Protein AF-A0A7V9DB53-F1 (afdb_monomer_lite)

Radius of gyration: 17.11 Å; chains: 1; bounding box: 38×28×54 Å

pLDDT: mean 91.0, std 11.84, range [35.06, 98.56]

Structure (mmCIF, N/CA/C/O backbone):
data_AF-A0A7V9DB53-F1
#
_entry.id   AF-A0A7V9DB53-F1
#
loop_
_atom_site.group_PDB
_atom_site.id
_atom_site.type_symbol
_atom_site.label_atom_id
_atom_site.label_alt_id
_atom_site.label_comp_id
_atom_site.label_asym_id
_atom_site.label_entity_id
_atom_site.label_seq_id
_atom_site.pdbx_PDB_ins_code
_atom_site.Cartn_x
_atom_site.Cartn_y
_atom_site.Cartn_z
_atom_site.occupancy
_atom_site.B_iso_or_equiv
_atom_site.auth_seq_id
_atom_site.auth_comp_id
_atom_site.auth_asym_id
_atom_site.auth_atom_id
_atom_site.pdbx_PDB_model_num
ATOM 1 N N . SER A 1 1 ? -9.908 -13.098 21.788 1.00 58.91 1 SER A N 1
ATOM 2 C CA . SER A 1 1 ? -8.720 -12.232 21.893 1.00 58.91 1 SER A CA 1
ATOM 3 C C . SER A 1 1 ? -8.889 -11.314 23.094 1.00 58.91 1 SER A C 1
ATOM 5 O O . SER A 1 1 ? -10.013 -10.866 23.308 1.00 58.91 1 SER A O 1
ATOM 7 N N . ARG A 1 2 ? -7.867 -11.112 23.941 1.00 70.62 2 ARG A N 1
ATOM 8 C CA . ARG A 1 2 ? -8.002 -10.236 25.121 1.00 70.62 2 ARG A CA 1
ATOM 9 C C . ARG A 1 2 ? -7.919 -8.771 24.656 1.00 70.62 2 ARG A C 1
ATOM 11 O O . ARG A 1 2 ? -7.109 -8.491 23.778 1.00 70.62 2 ARG A O 1
ATOM 18 N N . PRO A 1 3 ? -8.677 -7.822 25.237 1.00 65.69 3 PRO A N 1
ATOM 19 C CA . PRO A 1 3 ? -8.666 -6.415 24.805 1.00 65.69 3 PRO A CA 1
ATOM 20 C C . PRO A 1 3 ? -7.267 -5.774 24.751 1.00 65.69 3 PRO A C 1
ATOM 22 O O . PRO A 1 3 ? -6.993 -4.940 23.892 1.00 65.69 3 PRO A O 1
ATOM 25 N N . ASN A 1 4 ? -6.351 -6.207 25.624 1.00 85.00 4 ASN A N 1
ATOM 26 C CA . ASN A 1 4 ? -4.973 -5.710 25.648 1.00 85.00 4 ASN A CA 1
ATOM 27 C C . ASN A 1 4 ? -4.121 -6.202 24.471 1.00 85.00 4 ASN A C 1
ATOM 29 O O . ASN A 1 4 ? -3.137 -5.548 24.134 1.00 85.00 4 ASN A O 1
ATOM 33 N N . ASP A 1 5 ? -4.463 -7.333 23.855 1.00 89.62 5 ASP A N 1
ATOM 34 C CA . ASP A 1 5 ? -3.674 -7.899 22.758 1.00 89.62 5 ASP A CA 1
ATOM 35 C C . ASP A 1 5 ? -3.877 -7.084 21.473 1.00 89.62 5 ASP A C 1
ATOM 37 O O . ASP A 1 5 ? -2.919 -6.824 20.751 1.00 89.62 5 ASP A O 1
ATOM 41 N N . GLU A 1 6 ? -5.101 -6.592 21.249 1.00 94.50 6 GLU A N 1
ATOM 42 C CA . GLU A 1 6 ? -5.434 -5.688 20.142 1.00 94.50 6 GLU A CA 1
ATOM 43 C C . GLU A 1 6 ? -4.622 -4.392 20.224 1.00 94.50 6 GLU A C 1
ATOM 45 O O . GLU A 1 6 ? -3.926 -4.024 19.281 1.00 94.50 6 GLU A O 1
ATOM 50 N N . GLN A 1 7 ? -4.664 -3.714 21.375 1.00 95.62 7 GLN A N 1
ATOM 51 C CA . GLN A 1 7 ? -3.943 -2.456 21.557 1.00 95.62 7 GLN A CA 1
ATOM 52 C C . GLN A 1 7 ? -2.426 -2.651 21.443 1.00 95.62 7 GLN A C 1
ATOM 54 O O . GLN A 1 7 ? -1.759 -1.844 20.802 1.00 95.62 7 GLN A O 1
ATOM 59 N N . ARG A 1 8 ? -1.879 -3.731 22.018 1.00 95.25 8 ARG A N 1
ATOM 60 C CA . ARG A 1 8 ? -0.445 -4.044 21.915 1.00 95.25 8 ARG A CA 1
ATOM 61 C C . ARG A 1 8 ? -0.013 -4.275 20.474 1.00 95.25 8 ARG A C 1
ATOM 63 O O . ARG A 1 8 ? 1.005 -3.723 20.070 1.00 95.25 8 ARG A O 1
ATOM 70 N N . LEU A 1 9 ? -0.775 -5.052 19.701 1.00 96.69 9 LEU A N 1
ATOM 71 C CA . LEU A 1 9 ? -0.435 -5.292 18.302 1.00 96.69 9 LEU A CA 1
ATOM 72 C C . LEU A 1 9 ? -0.571 -4.013 17.470 1.00 96.69 9 LEU A C 1
ATOM 74 O O . LEU A 1 9 ? 0.302 -3.736 16.656 1.00 96.69 9 LEU A O 1
ATOM 78 N N . ALA A 1 10 ? -1.594 -3.189 17.716 1.00 97.38 10 ALA A N 1
ATOM 79 C CA . ALA A 1 10 ? -1.719 -1.887 17.062 1.00 97.38 10 ALA A CA 1
ATOM 80 C C . ALA A 1 10 ? -0.509 -0.980 17.350 1.00 97.38 10 ALA A C 1
ATOM 82 O O . ALA A 1 10 ? 0.043 -0.377 16.430 1.00 97.38 10 ALA A O 1
ATOM 83 N N . SER A 1 11 ? -0.052 -0.919 18.605 1.00 96.94 11 SER A N 1
ATOM 84 C CA . SER A 1 11 ? 1.160 -0.178 18.974 1.00 96.94 11 SER A CA 1
ATOM 85 C C . SER A 1 11 ? 2.417 -0.756 18.323 1.00 96.94 11 SER A C 1
ATOM 87 O O . SER A 1 11 ? 3.280 0.005 17.894 1.00 96.94 11 SER A O 1
ATOM 89 N N . LEU A 1 12 ? 2.513 -2.082 18.199 1.00 97.69 12 LEU A N 1
ATOM 90 C CA . LEU A 1 12 ? 3.639 -2.730 17.530 1.00 97.69 12 LEU A CA 1
ATOM 91 C C . LEU A 1 12 ? 3.678 -2.390 16.035 1.00 97.69 12 LEU A C 1
ATOM 93 O O . LEU A 1 12 ? 4.739 -2.051 15.524 1.00 97.69 12 LEU A O 1
ATOM 97 N N . VAL A 1 13 ? 2.527 -2.390 15.352 1.00 98.06 13 VAL A N 1
ATOM 98 C CA . VAL A 1 13 ? 2.427 -1.930 13.957 1.00 98.06 13 VAL A CA 1
ATOM 99 C C . VAL A 1 13 ? 2.903 -0.481 13.831 1.00 98.06 13 VAL A C 1
ATOM 101 O O . VAL A 1 13 ? 3.627 -0.148 12.902 1.00 98.06 13 VAL A O 1
ATOM 104 N N . GLN A 1 14 ? 2.538 0.400 14.760 1.00 96.56 14 GLN A N 1
ATOM 105 C CA . GLN A 1 14 ? 2.961 1.804 14.700 1.00 96.56 14 GLN A CA 1
ATOM 106 C C . GLN A 1 14 ? 4.464 1.994 14.954 1.00 96.56 14 GLN A C 1
ATOM 108 O O . GLN A 1 14 ? 5.060 2.900 14.376 1.00 96.56 14 GLN A O 1
ATOM 113 N N . ALA A 1 15 ? 5.073 1.154 15.794 1.00 97.31 15 ALA A N 1
ATOM 114 C CA . ALA A 1 15 ? 6.494 1.230 16.134 1.00 97.31 15 ALA A CA 1
ATOM 115 C C . ALA A 1 15 ? 7.413 0.523 15.121 1.00 97.31 15 ALA A C 1
ATOM 117 O O . ALA A 1 15 ? 8.583 0.883 14.993 1.00 97.31 15 ALA A O 1
ATOM 118 N N . ALA A 1 16 ? 6.904 -0.492 14.420 1.00 97.81 16 ALA A N 1
ATOM 119 C CA . ALA A 1 16 ? 7.653 -1.230 13.412 1.00 97.81 16 ALA A CA 1
ATOM 120 C C . ALA A 1 16 ? 7.947 -0.367 12.175 1.00 97.81 16 ALA A C 1
ATOM 122 O O . ALA A 1 16 ? 7.307 0.652 11.930 1.00 97.81 16 ALA A O 1
ATOM 123 N N . THR A 1 17 ? 8.902 -0.802 11.352 1.00 94.69 17 THR A N 1
ATOM 124 C CA . THR A 1 17 ? 9.223 -0.133 10.082 1.00 94.69 17 THR A CA 1
ATOM 125 C C . THR A 1 17 ? 9.437 -1.141 8.956 1.00 94.69 17 THR A C 1
ATOM 127 O O . THR A 1 17 ? 9.589 -2.346 9.169 1.00 94.69 17 THR A O 1
ATOM 130 N N . GLY A 1 18 ? 9.449 -0.656 7.715 1.00 93.25 18 GLY A N 1
ATOM 131 C CA . GLY A 1 18 ? 9.795 -1.478 6.559 1.00 93.25 18 GLY A CA 1
ATOM 132 C C . GLY A 1 18 ? 8.800 -2.615 6.310 1.00 93.25 18 GLY A C 1
ATOM 133 O O . GLY A 1 18 ? 7.593 -2.405 6.300 1.00 93.25 18 GLY A O 1
ATOM 134 N N . PHE A 1 19 ? 9.311 -3.818 6.023 1.00 95.62 19 PHE A N 1
ATOM 135 C CA . PHE A 1 19 ? 8.443 -4.961 5.706 1.00 95.62 19 PHE A CA 1
ATOM 136 C C . PHE A 1 19 ? 7.670 -5.471 6.909 1.00 95.62 19 PHE A C 1
ATOM 138 O O . PHE A 1 19 ? 6.510 -5.830 6.770 1.00 95.62 19 PHE A O 1
ATOM 145 N N . GLU A 1 20 ? 8.331 -5.519 8.061 1.00 97.12 20 GLU A N 1
ATOM 146 C CA . GLU A 1 20 ? 7.755 -6.055 9.287 1.00 97.12 20 GLU A CA 1
ATOM 147 C C . GLU A 1 20 ? 6.495 -5.280 9.663 1.00 97.12 20 GLU A C 1
ATOM 149 O O . GLU A 1 20 ? 5.478 -5.875 9.989 1.00 97.12 20 GLU A O 1
ATOM 154 N N . GLN A 1 21 ? 6.514 -3.957 9.492 1.00 98.06 21 GLN A N 1
ATOM 155 C CA . GLN A 1 21 ? 5.337 -3.121 9.700 1.00 98.06 21 GLN A CA 1
ATOM 156 C C . GLN A 1 21 ? 4.141 -3.524 8.823 1.00 98.06 21 GLN A C 1
ATOM 158 O O . GLN A 1 21 ? 3.006 -3.556 9.293 1.00 98.06 21 GLN A O 1
ATOM 163 N N . ILE A 1 22 ? 4.396 -3.840 7.552 1.00 98.31 22 ILE A N 1
ATOM 164 C CA . ILE A 1 22 ? 3.373 -4.269 6.589 1.00 98.31 22 ILE A CA 1
ATOM 165 C C . ILE A 1 22 ? 2.835 -5.642 6.987 1.00 98.31 22 ILE A C 1
ATOM 167 O O . ILE A 1 22 ? 1.624 -5.838 7.021 1.00 98.31 22 ILE A O 1
ATOM 171 N N . ASP A 1 23 ? 3.729 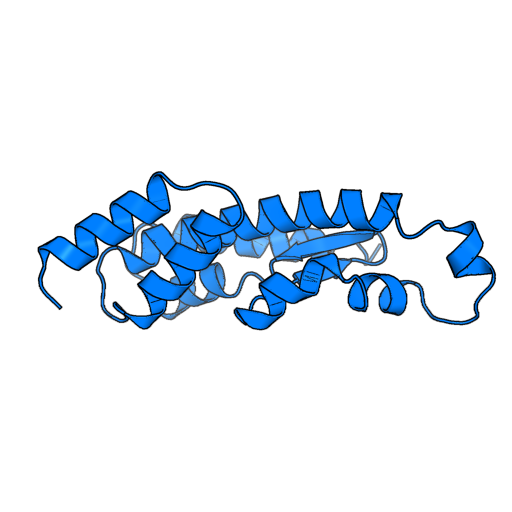-6.576 7.306 1.00 97.88 23 ASP A N 1
ATOM 172 C CA . ASP A 1 23 ? 3.364 -7.935 7.693 1.00 97.88 23 ASP A CA 1
ATOM 173 C C . ASP A 1 23 ? 2.540 -7.941 8.989 1.00 97.88 23 ASP A C 1
ATOM 175 O O . ASP A 1 23 ? 1.448 -8.508 9.034 1.00 97.88 23 ASP A O 1
ATOM 179 N N . LEU A 1 24 ? 2.979 -7.203 10.012 1.00 98.25 24 LEU A N 1
ATOM 180 C CA . LEU A 1 24 ? 2.243 -7.027 11.265 1.00 98.25 24 LEU A CA 1
ATOM 181 C C . LEU A 1 24 ? 0.869 -6.383 11.053 1.00 98.25 24 LEU A C 1
ATOM 183 O O . LEU A 1 24 ? -0.094 -6.780 11.707 1.00 98.25 24 LEU A O 1
ATOM 187 N N . ALA A 1 25 ? 0.750 -5.410 10.145 1.00 98.31 25 ALA A N 1
ATOM 188 C CA . ALA A 1 25 ? -0.536 -4.795 9.826 1.00 98.31 25 ALA A CA 1
ATOM 189 C C . ALA A 1 25 ? -1.498 -5.800 9.173 1.00 98.31 25 ALA A C 1
ATOM 191 O O . ALA A 1 25 ? -2.667 -5.856 9.549 1.00 98.31 25 ALA A O 1
ATOM 192 N N . VAL A 1 26 ? -1.011 -6.641 8.252 1.00 97.94 26 VAL A N 1
ATOM 193 C CA . VAL A 1 26 ? -1.811 -7.723 7.647 1.00 97.94 26 VAL A CA 1
ATOM 194 C C . VAL A 1 26 ? -2.304 -8.693 8.722 1.00 97.94 26 VAL A C 1
ATOM 196 O O . VAL A 1 26 ? -3.501 -8.974 8.787 1.00 97.94 26 VAL A O 1
ATOM 199 N N . HIS A 1 27 ? -1.417 -9.121 9.621 1.00 97.44 27 HIS A N 1
ATOM 200 C CA . HIS A 1 27 ? -1.773 -9.973 10.758 1.00 97.44 27 HIS A CA 1
ATOM 201 C C . HIS A 1 27 ? -2.798 -9.304 11.685 1.00 97.44 27 HIS A C 1
ATOM 203 O O . HIS A 1 27 ? -3.750 -9.947 12.130 1.00 97.44 27 HIS A O 1
ATOM 209 N N . PHE A 1 28 ? -2.651 -8.003 11.953 1.00 97.81 28 PHE A N 1
ATOM 210 C CA . PHE A 1 28 ? -3.631 -7.239 12.7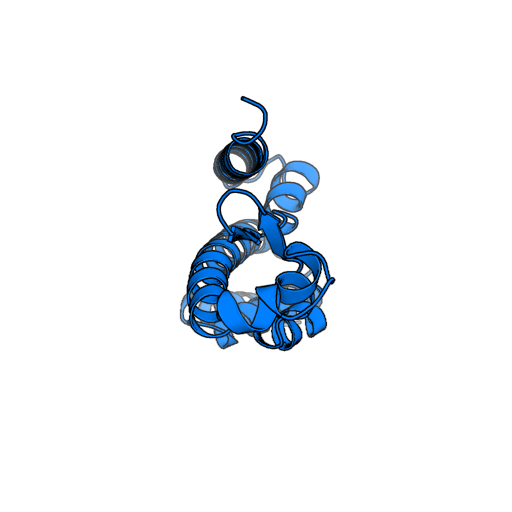23 1.00 97.81 28 PHE A CA 1
ATOM 211 C C . PHE A 1 28 ? -5.008 -7.263 12.054 1.00 97.81 28 PHE A C 1
ATOM 213 O O . PHE A 1 28 ? -6.021 -7.478 12.724 1.00 97.81 28 PHE A O 1
ATOM 220 N N . PHE A 1 29 ? -5.064 -7.055 10.737 1.00 97.06 29 PHE A N 1
ATOM 221 C CA . PHE A 1 29 ? -6.329 -7.010 10.014 1.00 97.06 29 PHE A CA 1
ATOM 222 C C . PHE A 1 29 ? -7.054 -8.353 9.971 1.00 97.06 29 PHE A C 1
ATOM 224 O O . PHE A 1 29 ? -8.288 -8.343 9.960 1.00 97.06 29 PHE A O 1
ATOM 231 N N . ASP A 1 30 ? -6.314 -9.458 9.962 1.00 96.00 30 ASP A N 1
ATOM 232 C CA . ASP A 1 30 ? -6.863 -10.811 10.028 1.00 96.00 30 ASP A CA 1
ATOM 233 C C . ASP A 1 30 ? -7.391 -11.137 11.435 1.00 96.00 30 ASP A C 1
ATOM 235 O O . ASP A 1 30 ? -8.546 -11.527 11.608 1.00 96.00 30 ASP A O 1
ATOM 239 N N . MET A 1 31 ? -6.592 -10.862 12.471 1.00 95.81 31 MET A N 1
ATOM 240 C CA . MET A 1 31 ? -6.962 -11.168 13.857 1.00 95.81 31 MET A CA 1
ATOM 241 C C . MET A 1 31 ? -8.077 -10.273 14.415 1.00 95.81 31 MET A C 1
ATOM 243 O O . MET A 1 31 ? -8.865 -10.719 15.254 1.00 95.81 31 MET A O 1
ATOM 247 N N . PHE A 1 32 ? -8.149 -9.008 13.985 1.00 95.38 32 PHE A N 1
ATOM 248 C CA . PHE A 1 32 ? -9.044 -8.004 14.566 1.00 95.38 32 PHE A CA 1
ATOM 249 C C . PHE A 1 32 ? -9.926 -7.302 13.511 1.00 95.38 32 PHE A C 1
ATOM 251 O O . PHE A 1 32 ? -9.833 -6.084 13.304 1.00 95.38 32 PHE A O 1
ATOM 258 N N . PRO A 1 33 ? -10.854 -8.031 12.858 1.00 93.06 33 PRO A N 1
ATOM 259 C CA . PRO A 1 33 ? -11.701 -7.496 11.786 1.00 93.06 33 PRO A CA 1
ATOM 260 C C . PRO A 1 33 ? -12.622 -6.350 12.222 1.00 93.06 33 PRO A C 1
ATOM 262 O O . PRO A 1 33 ? -12.976 -5.504 11.408 1.00 93.06 33 PRO A O 1
ATOM 265 N N . ARG A 1 34 ? -12.996 -6.299 13.506 1.00 92.25 34 ARG A N 1
ATOM 266 C CA . ARG A 1 34 ? -13.913 -5.295 14.080 1.00 92.25 34 ARG A CA 1
ATOM 267 C C . ARG A 1 34 ? -13.212 -4.282 14.991 1.00 92.25 34 ARG A C 1
ATOM 269 O O . ARG A 1 34 ? -13.869 -3.620 15.787 1.00 92.25 34 ARG A O 1
ATOM 276 N N . SER A 1 35 ? -11.884 -4.198 14.909 1.00 93.44 35 SER A N 1
ATOM 277 C CA . SER A 1 35 ? -11.098 -3.280 15.731 1.00 93.44 35 SER A CA 1
ATOM 278 C C . SER A 1 35 ? -11.471 -1.820 15.484 1.00 93.44 35 SER A C 1
ATOM 280 O O . SER A 1 35 ? -11.594 -1.386 14.338 1.00 93.44 35 SER A O 1
ATOM 282 N N . LYS A 1 36 ? -11.514 -1.028 16.560 1.00 93.56 36 LYS A N 1
ATOM 283 C CA . LYS A 1 36 ? -11.615 0.437 16.467 1.00 93.56 36 LYS A CA 1
ATOM 284 C C . LYS A 1 36 ? -10.356 1.098 15.891 1.00 93.56 36 LYS A C 1
ATOM 286 O O . LYS A 1 36 ? -10.436 2.212 15.394 1.00 93.56 36 LYS A O 1
ATOM 291 N N . PHE A 1 37 ? -9.202 0.430 15.954 1.00 95.75 37 PHE A N 1
ATOM 292 C CA . PHE A 1 37 ? -7.935 0.917 15.396 1.00 95.75 37 PHE A CA 1
ATOM 293 C C . PHE A 1 37 ? -7.810 0.637 13.896 1.00 95.75 37 PHE A C 1
ATOM 295 O O . PHE A 1 37 ? -6.881 1.125 13.253 1.00 95.75 37 PHE A O 1
ATOM 302 N N . ARG A 1 38 ? -8.730 -0.156 13.331 1.00 96.25 38 ARG A N 1
ATOM 303 C CA . ARG A 1 38 ? -8.666 -0.602 11.941 1.00 96.25 38 ARG A CA 1
ATOM 304 C C . ARG A 1 38 ? -8.587 0.560 10.940 1.00 96.25 38 ARG A C 1
ATOM 306 O O . ARG A 1 38 ? -7.673 0.505 10.123 1.00 96.25 38 ARG A O 1
ATOM 313 N N . PRO A 1 39 ? -9.416 1.624 11.008 1.00 97.75 39 PRO A N 1
ATOM 314 C CA . PRO A 1 39 ? -9.334 2.725 10.043 1.00 97.75 39 PRO A CA 1
ATOM 315 C C . PRO A 1 39 ? -7.970 3.428 10.060 1.00 97.75 39 PRO A C 1
ATOM 317 O O . PRO A 1 39 ? -7.341 3.587 9.015 1.00 97.75 39 PRO A O 1
ATOM 320 N N . ALA A 1 40 ? -7.464 3.752 11.255 1.00 97.94 40 ALA A N 1
ATOM 321 C CA . ALA A 1 40 ? -6.157 4.379 11.440 1.00 97.94 40 ALA A CA 1
ATOM 322 C C . ALA A 1 40 ? -5.014 3.513 10.887 1.00 97.94 40 ALA A C 1
ATOM 324 O O . ALA A 1 40 ? -4.147 4.002 10.161 1.00 97.94 40 ALA A O 1
ATOM 325 N N . LEU A 1 41 ? -5.025 2.209 11.182 1.00 98.06 41 LEU A N 1
ATOM 326 C CA . LEU A 1 41 ? -4.003 1.294 10.677 1.00 98.06 41 LEU A CA 1
ATOM 327 C C . LEU A 1 41 ? -4.132 1.041 9.172 1.00 98.06 41 LEU A C 1
ATOM 329 O O . LEU A 1 41 ? -3.113 0.872 8.514 1.00 98.06 41 LEU A O 1
ATOM 333 N N . MET A 1 42 ? -5.338 1.048 8.597 1.00 98.25 42 MET A N 1
ATOM 334 C CA . MET A 1 42 ? -5.537 0.931 7.145 1.00 98.25 42 MET A CA 1
ATOM 335 C C . MET A 1 42 ? -4.992 2.145 6.390 1.00 98.25 42 MET A C 1
ATOM 337 O O . MET A 1 42 ? -4.453 1.985 5.288 1.00 98.25 42 MET A O 1
ATOM 341 N N . LEU A 1 43 ? -5.105 3.339 6.983 1.00 98.50 43 LEU A N 1
ATOM 342 C CA . LEU A 1 43 ? -4.568 4.570 6.411 1.00 98.50 43 LEU A CA 1
ATOM 343 C C . LEU A 1 43 ? -3.039 4.518 6.422 1.00 98.50 43 LEU A C 1
ATOM 345 O O . LEU A 1 43 ? -2.415 4.660 5.371 1.00 98.50 43 LEU A O 1
ATOM 349 N N . LEU A 1 44 ? -2.459 4.207 7.587 1.00 98.31 44 LEU A N 1
ATOM 350 C CA . LEU A 1 44 ? -1.021 3.998 7.756 1.00 98.31 44 LEU A CA 1
ATOM 351 C C . LEU A 1 44 ? -0.489 2.932 6.786 1.00 98.31 44 LEU A C 1
ATOM 353 O O . LEU A 1 44 ? 0.500 3.159 6.095 1.00 98.31 44 LEU A O 1
ATOM 357 N N . PHE A 1 45 ? -1.166 1.787 6.698 1.00 98.50 45 PHE A N 1
ATOM 358 C CA . PHE A 1 45 ? -0.799 0.689 5.808 1.00 98.50 45 PHE A CA 1
ATOM 359 C C . PHE A 1 45 ? -0.754 1.130 4.344 1.00 98.50 45 PHE A C 1
ATOM 361 O O . PHE A 1 45 ? 0.241 0.885 3.667 1.00 98.50 45 PHE A O 1
ATOM 368 N N . GLY A 1 46 ? -1.788 1.828 3.866 1.00 98.31 46 GLY A N 1
ATOM 369 C CA . GLY A 1 46 ? -1.816 2.336 2.493 1.00 98.31 46 GLY A CA 1
ATOM 370 C C . GLY A 1 46 ? -0.688 3.334 2.214 1.00 98.31 46 GLY A C 1
ATOM 371 O O . GLY A 1 46 ? -0.023 3.240 1.182 1.00 98.31 46 GLY A O 1
ATOM 372 N N . ASP A 1 47 ? -0.404 4.232 3.161 1.00 98.31 47 ASP A N 1
ATOM 373 C CA . ASP A 1 47 ? 0.678 5.216 3.039 1.00 98.31 47 ASP A CA 1
ATOM 374 C C . ASP A 1 47 ? 2.062 4.542 2.983 1.00 98.31 47 ASP A C 1
ATOM 376 O O . ASP A 1 47 ? 2.894 4.884 2.137 1.00 98.31 47 ASP A O 1
ATOM 380 N N . ILE A 1 48 ? 2.298 3.523 3.815 1.00 98.19 48 ILE A N 1
ATOM 381 C CA . ILE A 1 48 ? 3.535 2.727 3.784 1.00 98.19 48 ILE A CA 1
ATOM 382 C C . ILE A 1 48 ? 3.676 1.982 2.454 1.00 98.19 48 ILE A C 1
ATOM 384 O O . ILE A 1 48 ? 4.786 1.880 1.914 1.00 98.19 48 ILE A O 1
ATOM 388 N N . LEU A 1 49 ? 2.579 1.448 1.914 1.00 98.56 49 LEU A N 1
ATOM 389 C CA . LEU A 1 49 ? 2.598 0.757 0.629 1.00 98.56 49 LEU A CA 1
ATOM 390 C C . LEU A 1 49 ? 2.909 1.707 -0.521 1.00 98.56 49 LEU A C 1
ATOM 392 O O . LEU A 1 49 ? 3.717 1.351 -1.375 1.00 98.56 49 LEU A O 1
ATOM 396 N N . GLU A 1 50 ? 2.383 2.928 -0.516 1.00 98.19 50 GLU A N 1
ATOM 397 C CA . GLU A 1 50 ? 2.732 3.917 -1.538 1.00 98.19 50 GLU A CA 1
ATOM 398 C C . GLU A 1 50 ? 4.213 4.325 -1.456 1.00 98.19 50 GLU A C 1
ATOM 400 O O . GLU A 1 50 ? 4.911 4.356 -2.472 1.00 98.19 50 GLU A O 1
ATOM 405 N N . VAL A 1 51 ? 4.755 4.541 -0.252 1.00 97.44 51 VAL A N 1
ATOM 406 C CA . VAL A 1 51 ? 6.203 4.780 -0.066 1.00 97.44 51 VAL A CA 1
ATOM 407 C C . VAL A 1 51 ? 7.027 3.584 -0.555 1.00 97.44 51 VAL A C 1
ATOM 409 O O . VAL A 1 51 ? 8.062 3.736 -1.213 1.00 97.44 51 VAL A O 1
ATOM 412 N N . THR A 1 52 ? 6.556 2.372 -0.272 1.00 98.12 52 THR A N 1
ATOM 413 C CA . THR A 1 52 ? 7.187 1.134 -0.727 1.00 98.12 52 THR A CA 1
ATOM 414 C C . THR A 1 52 ? 7.163 1.019 -2.252 1.00 98.12 52 THR A C 1
ATOM 416 O O . THR A 1 52 ? 8.168 0.610 -2.835 1.00 98.12 52 THR A O 1
ATOM 419 N N . ALA A 1 53 ? 6.074 1.430 -2.907 1.00 97.75 53 ALA A N 1
ATOM 420 C CA . ALA A 1 53 ? 5.954 1.457 -4.361 1.00 97.75 53 ALA A CA 1
ATOM 421 C C . ALA A 1 53 ? 7.029 2.360 -4.989 1.00 97.75 53 ALA A C 1
ATOM 423 O O . ALA A 1 53 ? 7.701 1.955 -5.941 1.00 97.75 53 ALA A O 1
ATOM 424 N N . VAL A 1 54 ? 7.296 3.530 -4.396 1.00 96.75 54 VAL A N 1
ATOM 425 C CA . VAL A 1 54 ? 8.380 4.429 -4.835 1.00 96.75 54 VAL A CA 1
ATOM 426 C C . VAL A 1 54 ? 9.747 3.750 -4.730 1.00 96.75 54 VAL A C 1
ATOM 428 O O . VAL A 1 54 ? 10.549 3.823 -5.665 1.00 96.75 54 VAL A O 1
ATOM 431 N N . ARG A 1 55 ? 10.031 3.048 -3.625 1.00 96.56 55 ARG A N 1
ATOM 432 C CA . ARG A 1 55 ? 11.297 2.311 -3.472 1.00 96.56 55 ARG A CA 1
ATOM 433 C C . ARG A 1 55 ? 11.429 1.193 -4.509 1.00 96.56 55 ARG A C 1
ATOM 435 O O . ARG A 1 55 ? 12.448 1.122 -5.191 1.00 96.56 55 ARG A O 1
ATOM 442 N N . LEU A 1 56 ? 10.391 0.371 -4.665 1.00 96.62 56 LEU A N 1
ATOM 443 C CA . LEU A 1 56 ? 10.355 -0.715 -5.650 1.00 96.62 56 LEU A CA 1
ATOM 444 C C . LEU A 1 56 ? 10.535 -0.189 -7.075 1.00 96.62 56 LEU A C 1
ATOM 446 O O . LEU A 1 56 ? 11.185 -0.838 -7.886 1.00 96.62 56 LEU A O 1
ATOM 450 N N . SER A 1 57 ? 10.015 1.004 -7.370 1.00 95.62 57 SER A N 1
ATOM 451 C CA . SER A 1 57 ? 10.201 1.656 -8.668 1.00 95.62 57 SER A CA 1
ATOM 452 C C . SER A 1 57 ? 11.673 1.948 -8.925 1.00 95.62 57 SER A C 1
ATOM 454 O O . SER A 1 57 ? 12.190 1.622 -9.989 1.00 95.62 57 SER A O 1
ATOM 456 N N . ARG A 1 58 ? 12.378 2.520 -7.942 1.00 95.25 58 ARG A N 1
ATOM 457 C CA . ARG A 1 58 ? 13.814 2.821 -8.058 1.00 95.25 58 ARG A CA 1
ATOM 458 C C . ARG A 1 58 ? 14.640 1.549 -8.239 1.00 95.25 58 ARG A C 1
ATOM 460 O O . ARG A 1 58 ? 15.511 1.507 -9.102 1.00 95.25 58 ARG A O 1
ATOM 467 N N . GLU A 1 59 ? 14.345 0.511 -7.461 1.00 94.50 59 GLU A N 1
ATOM 468 C CA . GLU A 1 59 ? 15.039 -0.779 -7.548 1.00 94.50 59 GLU A CA 1
ATOM 469 C C . GLU A 1 59 ? 14.756 -1.513 -8.867 1.00 94.50 59 GLU A C 1
ATOM 471 O O . GLU A 1 59 ? 15.664 -2.095 -9.458 1.00 94.50 59 GLU A O 1
ATOM 476 N N . ALA A 1 60 ? 13.516 -1.478 -9.359 1.00 93.06 60 ALA A N 1
ATOM 477 C CA . ALA A 1 60 ? 13.165 -2.063 -10.647 1.00 93.06 60 ALA A CA 1
ATOM 478 C C . ALA A 1 60 ? 13.841 -1.304 -11.793 1.00 93.06 60 ALA A C 1
ATOM 480 O O . ALA A 1 60 ? 14.448 -1.929 -12.652 1.00 93.06 60 ALA A O 1
ATOM 481 N N . ASN A 1 61 ? 13.819 0.031 -11.782 1.00 91.50 61 ASN A N 1
ATOM 482 C CA . ASN A 1 61 ? 14.480 0.832 -12.814 1.00 91.50 61 ASN A CA 1
ATOM 483 C C . ASN A 1 61 ? 16.008 0.662 -12.825 1.00 91.50 61 ASN A C 1
ATOM 485 O O . ASN A 1 61 ? 16.605 0.743 -13.895 1.00 91.50 61 ASN A O 1
ATOM 489 N N . SER A 1 62 ? 16.646 0.408 -11.676 1.00 89.94 62 SER A N 1
ATOM 490 C CA . SER A 1 62 ? 18.094 0.162 -11.625 1.00 89.94 62 SER A CA 1
ATOM 491 C C . SER A 1 62 ? 18.484 -1.242 -12.093 1.00 89.94 62 SER A C 1
ATOM 493 O O . SER A 1 62 ? 19.542 -1.413 -12.699 1.00 89.94 62 SER A O 1
ATOM 495 N N . ARG A 1 63 ? 17.641 -2.248 -11.828 1.00 86.50 63 ARG A N 1
ATOM 496 C CA . ARG A 1 63 ? 17.905 -3.651 -12.187 1.00 86.50 63 ARG A CA 1
ATOM 497 C C . ARG A 1 63 ? 17.464 -4.004 -13.603 1.00 86.50 63 ARG A C 1
ATOM 499 O O . ARG A 1 63 ? 18.143 -4.773 -14.269 1.00 86.50 63 ARG A O 1
ATOM 506 N N . LEU A 1 64 ? 16.348 -3.449 -14.064 1.00 83.06 64 LEU A N 1
ATOM 507 C CA . LEU A 1 64 ? 15.809 -3.673 -15.402 1.00 83.06 64 LEU A CA 1
ATOM 508 C C . LEU A 1 64 ? 16.482 -2.695 -16.374 1.00 83.06 64 LEU A C 1
ATOM 510 O O . LEU A 1 64 ? 15.965 -1.609 -16.663 1.00 83.06 64 LEU A O 1
ATOM 514 N N . ARG A 1 65 ? 17.681 -3.061 -16.843 1.00 72.56 65 ARG A N 1
ATOM 515 C CA . ARG A 1 65 ? 18.469 -2.243 -17.773 1.00 72.56 65 ARG A CA 1
ATOM 516 C C . ARG A 1 65 ? 17.767 -2.152 -19.128 1.00 72.56 65 ARG A C 1
ATOM 518 O O . ARG A 1 65 ? 17.406 -3.162 -19.724 1.00 72.56 65 ARG A O 1
ATOM 525 N N . GLN A 1 66 ? 17.608 -0.932 -19.644 1.00 66.06 66 GLN A N 1
ATOM 526 C CA . GLN A 1 66 ? 16.927 -0.682 -20.925 1.00 66.06 66 GLN A CA 1
ATOM 527 C C . GLN A 1 66 ? 17.552 -1.437 -22.103 1.00 66.06 66 GLN A C 1
ATOM 529 O O . GLN A 1 66 ? 16.810 -1.904 -22.957 1.00 66.06 66 GLN A O 1
ATOM 534 N N . GLY A 1 67 ? 18.879 -1.595 -22.136 1.00 62.09 67 GLY A N 1
ATOM 535 C CA . GLY A 1 67 ? 19.560 -2.323 -23.213 1.00 62.09 67 GLY A CA 1
ATOM 536 C C . GLY A 1 67 ? 19.207 -3.812 -23.259 1.00 62.09 67 GLY A C 1
ATOM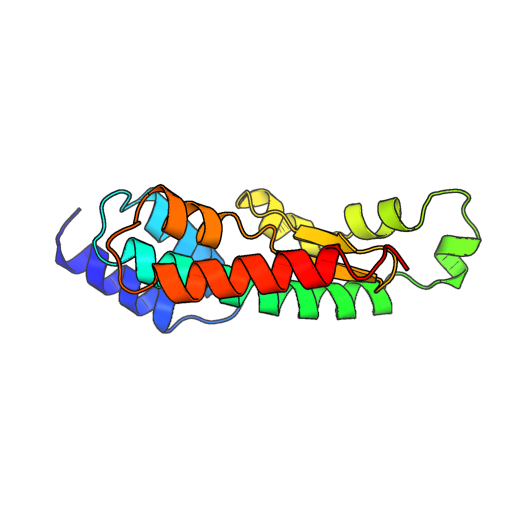 537 O O . GLY A 1 67 ? 18.999 -4.356 -24.337 1.00 62.09 67 GLY A O 1
ATOM 538 N N . GLU A 1 68 ? 19.060 -4.452 -22.097 1.00 64.19 68 GLU A N 1
ATOM 539 C CA . GLU A 1 68 ? 18.693 -5.871 -21.994 1.00 64.19 68 GLU A CA 1
ATOM 540 C C . GLU A 1 68 ? 17.216 -6.095 -22.342 1.00 64.19 68 GLU A C 1
ATOM 542 O O . GLU A 1 68 ? 16.882 -7.073 -23.001 1.00 64.19 68 GLU A O 1
ATOM 547 N N . MET A 1 69 ? 16.338 -5.153 -21.974 1.00 69.25 69 MET A N 1
ATOM 548 C CA . MET A 1 69 ? 14.918 -5.195 -22.352 1.00 69.25 69 MET A CA 1
ATOM 549 C C . MET A 1 69 ? 14.678 -4.853 -23.829 1.00 69.25 69 MET A C 1
ATOM 551 O O . MET A 1 69 ? 13.735 -5.358 -24.426 1.00 69.25 69 MET A O 1
ATOM 555 N N . ALA A 1 70 ? 15.507 -3.998 -24.436 1.00 62.06 70 ALA A N 1
ATOM 556 C CA . ALA A 1 70 ? 15.400 -3.648 -25.855 1.00 62.06 70 ALA A CA 1
ATOM 557 C C . ALA A 1 70 ? 15.888 -4.774 -26.783 1.00 62.06 70 ALA A C 1
ATOM 559 O O . ALA A 1 70 ? 15.475 -4.837 -27.937 1.00 62.06 70 ALA A O 1
ATOM 560 N N . ALA A 1 71 ? 16.733 -5.680 -26.278 1.00 62.78 71 ALA A N 1
ATOM 561 C CA . ALA A 1 71 ? 17.186 -6.870 -27.003 1.00 62.78 71 ALA A CA 1
ATOM 562 C C . ALA A 1 71 ? 16.090 -7.947 -27.148 1.00 62.78 71 ALA A C 1
ATOM 564 O O . ALA A 1 71 ? 16.272 -8.949 -27.837 1.00 62.78 71 ALA A O 1
ATOM 565 N N . THR A 1 72 ? 14.947 -7.745 -26.499 1.00 62.34 72 THR A N 1
ATOM 566 C CA . THR A 1 72 ? 13.826 -8.681 -26.421 1.00 62.34 72 THR A CA 1
ATOM 567 C C . THR A 1 72 ? 12.543 -8.022 -26.921 1.00 62.34 72 THR A C 1
ATOM 569 O O . THR A 1 72 ? 12.282 -6.863 -26.625 1.00 62.34 72 THR A O 1
ATOM 572 N N . ALA A 1 73 ? 11.693 -8.760 -27.640 1.00 72.88 73 ALA A N 1
ATOM 573 C CA . ALA A 1 73 ? 10.441 -8.230 -28.200 1.00 72.88 73 ALA A CA 1
ATOM 574 C C . ALA A 1 73 ? 9.299 -8.056 -27.171 1.00 72.88 73 ALA A C 1
ATOM 576 O O . ALA A 1 73 ? 8.174 -7.722 -27.549 1.00 72.88 73 ALA A O 1
ATOM 577 N N . ALA A 1 74 ? 9.538 -8.326 -25.883 1.00 74.81 74 ALA A N 1
ATOM 578 C CA . ALA A 1 74 ? 8.480 -8.273 -24.883 1.00 74.81 74 ALA A CA 1
ATOM 579 C C . ALA A 1 74 ? 8.148 -6.820 -24.485 1.00 74.81 74 ALA A C 1
ATOM 581 O O . ALA A 1 74 ? 9.045 -5.980 -24.374 1.00 74.81 74 ALA A O 1
ATOM 582 N N . PRO A 1 75 ? 6.868 -6.502 -24.221 1.00 80.81 75 PRO A N 1
ATOM 583 C CA . PRO A 1 75 ? 6.477 -5.170 -23.780 1.00 80.81 75 PRO A CA 1
ATOM 584 C C . PRO A 1 75 ? 7.140 -4.766 -22.455 1.00 80.81 75 PRO A C 1
ATOM 586 O O . PRO A 1 75 ? 7.230 -5.565 -21.523 1.00 80.81 75 PRO A O 1
ATOM 589 N N . LEU A 1 76 ? 7.490 -3.482 -22.315 1.00 80.06 76 LEU A N 1
ATOM 590 C CA . LEU A 1 76 ? 8.086 -2.918 -21.093 1.00 80.06 76 LEU A CA 1
ATOM 591 C C . LEU A 1 76 ? 7.292 -3.266 -19.822 1.00 80.06 76 LEU A C 1
ATOM 593 O O . LEU A 1 76 ? 7.879 -3.566 -18.784 1.00 80.06 76 LEU A O 1
ATOM 597 N N . HIS A 1 77 ? 5.957 -3.252 -19.907 1.00 82.31 77 HIS A N 1
ATOM 598 C CA . HIS A 1 77 ? 5.095 -3.561 -18.767 1.00 82.31 77 HIS A CA 1
ATOM 599 C C . HIS A 1 77 ? 5.349 -4.974 -18.217 1.00 82.31 77 HIS A C 1
ATOM 601 O O . HIS A 1 77 ? 5.252 -5.180 -17.010 1.00 82.31 77 HIS A O 1
ATOM 607 N N . SER A 1 78 ? 5.694 -5.939 -19.074 1.00 83.75 78 SER A N 1
ATOM 608 C CA . SER A 1 78 ? 5.865 -7.336 -18.682 1.00 83.75 78 SER A CA 1
ATOM 609 C C . SER A 1 78 ? 7.070 -7.509 -17.756 1.00 83.75 78 SER A C 1
ATOM 611 O O . SER A 1 78 ? 6.941 -8.187 -16.742 1.00 83.75 78 SER A O 1
ATOM 613 N N . TYR A 1 79 ? 8.181 -6.809 -18.017 1.00 84.44 79 TYR A N 1
ATOM 614 C CA . TYR A 1 79 ? 9.379 -6.825 -17.162 1.00 84.44 79 TYR A CA 1
ATOM 615 C C . TYR A 1 79 ? 9.121 -6.287 -15.756 1.00 84.44 79 TYR A C 1
ATOM 617 O O . TYR A 1 79 ? 9.590 -6.847 -14.765 1.00 84.44 79 TYR A O 1
ATOM 625 N N . PHE A 1 80 ? 8.369 -5.190 -15.667 1.00 89.12 80 PHE A N 1
ATOM 626 C CA . PHE A 1 80 ? 8.029 -4.581 -14.386 1.00 89.12 80 PHE A CA 1
ATOM 627 C C . PHE A 1 80 ? 7.029 -5.456 -13.621 1.00 89.12 80 PHE A C 1
ATOM 629 O O . PHE A 1 80 ? 7.220 -5.747 -12.443 1.00 89.12 80 PHE A O 1
ATOM 636 N N . LEU A 1 81 ? 6.006 -5.998 -14.287 1.00 86.62 81 LEU A N 1
ATOM 637 C CA . LEU A 1 81 ? 5.089 -6.928 -13.627 1.00 86.62 81 LEU A CA 1
ATOM 638 C C . LEU A 1 81 ? 5.767 -8.249 -13.225 1.00 86.62 81 LEU A C 1
ATOM 640 O O . LEU A 1 81 ? 5.348 -8.859 -12.244 1.00 86.62 81 LEU A O 1
ATOM 644 N N . SER A 1 82 ? 6.838 -8.683 -13.885 1.00 88.56 82 SER A N 1
ATOM 645 C CA . SER A 1 82 ? 7.620 -9.853 -13.462 1.00 88.56 82 SER A CA 1
ATOM 646 C C . SER A 1 82 ? 8.728 -9.529 -12.453 1.00 88.56 82 SER A C 1
ATOM 648 O O . SER A 1 82 ? 9.556 -10.389 -12.159 1.00 88.56 82 SER A O 1
ATOM 650 N N . TYR A 1 83 ? 8.796 -8.304 -11.924 1.00 92.06 83 TYR A N 1
ATOM 651 C CA . TYR A 1 83 ? 9.853 -7.925 -10.994 1.00 92.06 83 TYR A CA 1
ATOM 652 C C . TYR A 1 83 ? 9.746 -8.694 -9.667 1.00 92.06 83 TYR A C 1
ATOM 654 O O . TYR A 1 83 ? 8.796 -8.518 -8.905 1.00 92.06 83 TYR A O 1
ATOM 662 N N . VAL A 1 84 ? 10.773 -9.491 -9.354 1.00 92.50 84 VAL A N 1
ATOM 663 C CA . VAL A 1 84 ? 10.824 -10.377 -8.171 1.00 92.50 84 VAL A CA 1
ATOM 664 C C . VAL A 1 84 ? 10.646 -9.642 -6.835 1.00 92.50 84 VAL A C 1
ATOM 666 O O . VAL A 1 84 ? 10.159 -10.209 -5.859 1.00 92.50 84 VAL A O 1
ATOM 669 N N . GLY A 1 85 ? 10.985 -8.347 -6.770 1.00 93.25 85 GLY A N 1
ATOM 670 C CA . GLY A 1 85 ? 10.787 -7.537 -5.562 1.00 93.25 85 GLY A CA 1
ATOM 671 C C . GLY A 1 85 ? 9.315 -7.383 -5.155 1.00 93.25 85 GLY A C 1
ATOM 672 O O . GLY A 1 85 ? 9.034 -7.050 -4.004 1.00 93.25 85 GLY A O 1
ATOM 673 N N . LEU A 1 86 ? 8.375 -7.668 -6.064 1.00 95.81 86 LEU A N 1
ATOM 674 C CA . LEU A 1 86 ? 6.935 -7.643 -5.800 1.00 95.81 86 LEU A CA 1
ATOM 675 C C . LEU A 1 86 ? 6.440 -8.901 -5.070 1.00 95.81 86 LEU A C 1
ATOM 677 O O . LEU A 1 86 ? 5.401 -8.855 -4.412 1.00 95.81 86 LEU A O 1
ATOM 681 N N . ASP A 1 87 ? 7.165 -10.018 -5.148 1.00 95.69 87 ASP A N 1
ATOM 682 C CA . ASP A 1 87 ? 6.634 -11.336 -4.782 1.00 95.69 87 ASP A CA 1
ATOM 683 C C . ASP A 1 87 ? 6.268 -11.446 -3.308 1.00 95.69 87 ASP A C 1
ATOM 685 O O . ASP A 1 87 ? 5.209 -11.971 -2.962 1.00 95.69 87 ASP A O 1
ATOM 689 N N . ARG A 1 88 ? 7.099 -10.894 -2.419 1.00 95.81 88 ARG A N 1
ATOM 690 C CA . ARG A 1 88 ? 6.811 -10.924 -0.979 1.00 95.81 88 ARG A CA 1
ATOM 691 C C . ARG A 1 88 ? 5.544 -10.148 -0.607 1.00 95.81 88 ARG A C 1
ATOM 693 O O . ARG A 1 88 ? 4.886 -10.502 0.358 1.00 95.81 88 ARG A O 1
ATOM 700 N N . TYR A 1 89 ? 5.188 -9.127 -1.384 1.00 96.94 89 TYR A N 1
ATOM 701 C CA . TYR A 1 89 ? 3.973 -8.337 -1.180 1.00 96.94 89 TYR A CA 1
ATOM 702 C C . TYR A 1 89 ? 2.753 -9.030 -1.787 1.00 96.94 89 TYR A C 1
ATOM 704 O O . TYR A 1 89 ? 1.695 -9.078 -1.168 1.00 96.94 89 TYR A O 1
ATOM 712 N N . ARG A 1 90 ? 2.920 -9.658 -2.957 1.00 95.88 90 ARG A N 1
ATOM 713 C CA . ARG A 1 90 ? 1.877 -10.473 -3.599 1.00 95.88 90 ARG A CA 1
ATOM 714 C C . ARG A 1 90 ? 1.424 -11.634 -2.726 1.00 95.88 90 ARG A C 1
ATOM 716 O O . ARG A 1 90 ? 0.232 -11.916 -2.678 1.00 95.88 90 ARG A O 1
ATOM 723 N N . LYS A 1 91 ? 2.353 -12.266 -2.001 1.00 96.75 91 LYS A N 1
ATOM 724 C CA . LYS A 1 91 ? 2.036 -13.314 -1.015 1.00 96.75 91 LYS A CA 1
ATOM 725 C C . LYS A 1 91 ? 1.115 -12.821 0.106 1.00 96.75 91 LYS A C 1
ATOM 727 O O . LYS A 1 91 ? 0.346 -13.614 0.628 1.00 96.75 91 LYS A O 1
ATOM 732 N N . LEU A 1 92 ? 1.155 -11.526 0.425 1.00 96.75 92 LEU A N 1
ATOM 733 C CA . LEU A 1 92 ? 0.260 -10.873 1.386 1.00 96.75 92 LEU A CA 1
ATOM 734 C C . LEU A 1 92 ? -1.019 -10.311 0.732 1.00 96.75 92 LEU A C 1
ATOM 736 O O . LEU A 1 92 ? -1.758 -9.561 1.361 1.00 96.75 92 LEU A O 1
ATOM 740 N N . GLY A 1 93 ? -1.274 -10.612 -0.547 1.00 96.12 93 GLY A N 1
ATOM 741 C CA . GLY A 1 93 ? -2.429 -10.100 -1.292 1.00 96.12 93 GLY A CA 1
ATOM 742 C C . GLY A 1 93 ? -2.316 -8.634 -1.729 1.00 96.12 93 GLY A C 1
ATOM 743 O O . GLY A 1 93 ? -3.283 -8.078 -2.248 1.00 96.12 93 GLY A O 1
ATOM 744 N N . ILE A 1 94 ? -1.151 -8.003 -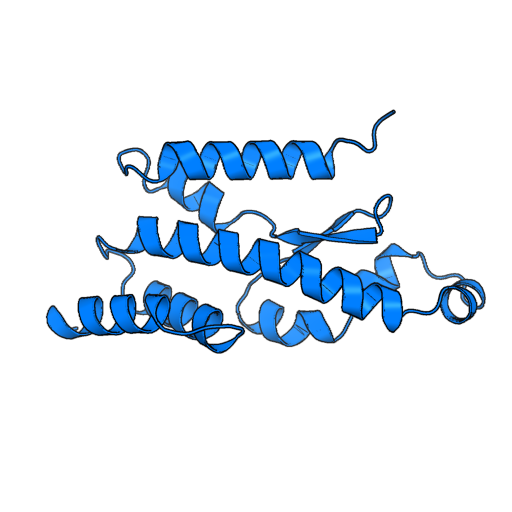1.555 1.00 97.56 94 ILE A N 1
ATOM 745 C CA . ILE A 1 94 ? -0.920 -6.600 -1.915 1.00 97.56 94 ILE A CA 1
ATOM 746 C C . ILE A 1 94 ? -0.657 -6.482 -3.416 1.00 97.56 94 ILE A C 1
ATOM 748 O O . ILE A 1 94 ? 0.150 -7.226 -3.986 1.00 97.56 94 ILE A O 1
ATOM 752 N N . LYS A 1 95 ? -1.301 -5.500 -4.052 1.00 96.75 95 LYS A N 1
ATOM 753 C CA . LYS A 1 95 ? -1.143 -5.209 -5.477 1.00 96.75 95 LYS A CA 1
ATOM 754 C C . LYS A 1 95 ? -0.519 -3.835 -5.681 1.00 96.75 95 LYS A C 1
ATOM 756 O O . LYS A 1 95 ? -0.877 -2.860 -5.025 1.00 96.75 95 LYS A O 1
ATOM 761 N N . PHE A 1 96 ? 0.395 -3.784 -6.640 1.00 96.75 96 PHE A N 1
ATOM 762 C CA . PHE A 1 96 ? 0.975 -2.551 -7.147 1.00 96.75 96 PHE A CA 1
ATOM 763 C C . PHE A 1 96 ? 0.579 -2.378 -8.610 1.00 96.75 96 PHE A C 1
ATOM 765 O O . PHE A 1 96 ? 0.656 -3.323 -9.399 1.00 96.75 96 PHE A O 1
ATOM 772 N N . LEU A 1 97 ? 0.157 -1.170 -8.959 1.00 95.19 97 LEU A N 1
ATOM 773 C CA . LEU A 1 97 ? -0.137 -0.736 -10.316 1.00 95.19 97 LEU A CA 1
ATOM 774 C C . LEU A 1 97 ? 1.148 -0.211 -10.947 1.00 95.19 97 LEU A C 1
ATOM 776 O O . LEU A 1 97 ? 1.892 0.508 -10.291 1.00 95.19 97 LEU A O 1
ATOM 780 N N . PHE A 1 98 ? 1.410 -0.538 -12.208 1.00 93.75 98 PHE A N 1
ATOM 781 C CA . PHE A 1 98 ? 2.546 0.012 -12.946 1.00 93.75 98 PHE A CA 1
ATOM 782 C C . PHE A 1 98 ? 2.071 1.105 -13.904 1.00 93.75 98 PHE A C 1
ATOM 784 O O . PHE A 1 98 ? 1.209 0.856 -14.746 1.00 93.75 98 PHE A O 1
ATOM 791 N N . ASN A 1 99 ? 2.652 2.299 -13.796 1.00 92.19 99 ASN A N 1
ATOM 792 C CA . ASN A 1 99 ? 2.473 3.375 -14.758 1.00 92.19 99 ASN A CA 1
ATOM 793 C C . ASN A 1 99 ? 3.602 3.297 -15.807 1.00 92.19 99 ASN A C 1
ATOM 795 O O . ASN A 1 99 ? 4.753 3.598 -15.480 1.00 92.19 99 ASN A O 1
ATOM 799 N N . PRO A 1 100 ? 3.312 2.913 -17.065 1.00 87.69 100 PRO A N 1
ATOM 800 C CA . PRO A 1 100 ? 4.341 2.738 -18.089 1.00 87.69 100 PRO A CA 1
ATOM 801 C C . PRO A 1 100 ? 5.013 4.049 -18.510 1.00 87.69 100 PRO A C 1
ATOM 803 O O . PRO A 1 100 ? 6.181 4.024 -18.891 1.00 87.69 100 PRO A O 1
ATOM 806 N N . SER A 1 101 ? 4.320 5.185 -18.406 1.00 87.25 101 SER A N 1
ATOM 807 C CA . SER A 1 101 ? 4.841 6.488 -18.836 1.00 87.25 101 SER A CA 1
ATOM 808 C C . SER A 1 101 ? 5.855 7.056 -17.855 1.00 87.25 101 SER A C 1
ATOM 810 O O . SER A 1 101 ? 6.868 7.612 -18.263 1.00 87.25 101 SER A O 1
ATOM 812 N N . THR A 1 102 ? 5.610 6.889 -16.554 1.00 90.00 102 THR A N 1
ATOM 813 C CA . THR A 1 102 ? 6.545 7.330 -15.504 1.00 90.00 102 THR A CA 1
ATOM 814 C C . THR A 1 102 ? 7.486 6.219 -15.044 1.00 90.00 102 THR A C 1
ATOM 816 O O . THR A 1 102 ? 8.432 6.484 -14.307 1.00 90.00 102 THR A O 1
ATOM 819 N N . ARG A 1 103 ? 7.236 4.976 -15.478 1.00 90.69 103 ARG A N 1
ATOM 820 C CA . ARG A 1 103 ? 7.928 3.751 -15.051 1.00 90.69 103 ARG A CA 1
ATOM 821 C C . ARG A 1 103 ? 7.939 3.561 -13.534 1.00 90.69 103 ARG A C 1
ATOM 823 O O . ARG A 1 103 ? 8.890 3.005 -12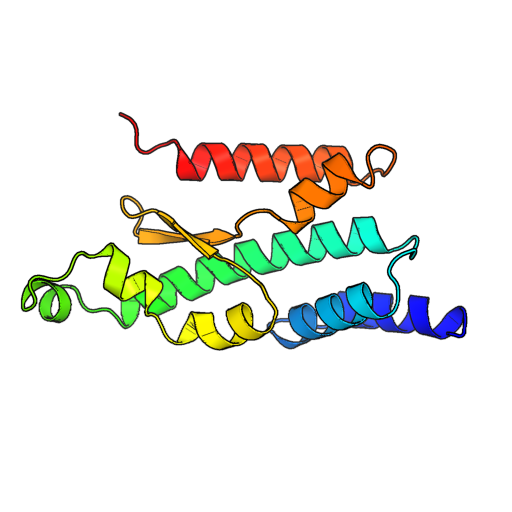.981 1.00 90.69 103 ARG A O 1
ATOM 830 N N . ASN A 1 104 ? 6.871 3.996 -12.874 1.00 94.50 104 ASN A N 1
ATOM 831 C CA . ASN A 1 104 ? 6.709 3.880 -11.433 1.00 94.50 104 ASN A CA 1
ATOM 832 C C . ASN A 1 104 ? 5.591 2.906 -11.081 1.00 94.50 104 ASN A C 1
ATOM 834 O O . ASN A 1 104 ? 4.588 2.786 -11.786 1.00 94.50 104 ASN A O 1
ATOM 838 N N . TYR A 1 105 ? 5.772 2.226 -9.960 1.00 96.69 105 TYR A N 1
ATOM 839 C CA . TYR A 1 105 ? 4.703 1.550 -9.258 1.00 96.69 105 TYR A CA 1
ATOM 840 C C . TYR A 1 105 ? 3.941 2.530 -8.371 1.00 96.69 105 TYR A C 1
ATOM 842 O O . TYR A 1 105 ? 4.534 3.428 -7.772 1.00 96.69 105 TYR A O 1
ATOM 850 N N . HIS A 1 106 ? 2.652 2.263 -8.213 1.00 97.62 106 HIS A N 1
ATOM 851 C CA . HIS A 1 106 ? 1.778 2.867 -7.217 1.00 97.62 106 HIS A CA 1
ATOM 852 C C . HIS A 1 106 ? 1.036 1.771 -6.464 1.00 97.62 106 HIS A C 1
ATOM 854 O O . HIS A 1 106 ? 0.763 0.704 -7.019 1.00 97.62 106 HIS A O 1
ATOM 860 N N . TYR A 1 107 ? 0.713 2.005 -5.199 1.00 98.00 107 TYR A N 1
ATOM 861 C CA . TYR A 1 107 ? -0.212 1.138 -4.482 1.00 98.00 107 TYR A CA 1
ATOM 862 C C . TYR A 1 107 ? -1.611 1.219 -5.121 1.00 98.00 107 TYR A C 1
ATOM 864 O O . TYR A 1 107 ? -2.021 2.278 -5.590 1.00 98.00 107 TYR A O 1
ATOM 872 N N . ASP A 1 108 ? -2.356 0.108 -5.160 1.00 97.06 108 ASP A N 1
ATOM 873 C CA . ASP A 1 108 ? -3.695 0.063 -5.771 1.00 97.06 108 ASP A CA 1
ATOM 874 C C . ASP A 1 108 ? -4.783 0.803 -4.969 1.00 97.06 108 ASP A C 1
ATOM 876 O O . ASP A 1 108 ? -5.912 0.955 -5.437 1.00 97.06 108 ASP A O 1
ATOM 880 N N . GLY A 1 109 ? -4.449 1.274 -3.765 1.00 97.69 109 GLY A N 1
ATOM 881 C CA . GLY A 1 109 ? -5.344 2.040 -2.907 1.00 97.69 109 GLY A CA 1
ATOM 882 C C . GLY A 1 109 ? -6.438 1.204 -2.246 1.00 97.69 109 GLY A C 1
ATOM 883 O O . GLY A 1 109 ? -7.406 1.779 -1.746 1.00 97.69 109 GLY A O 1
ATOM 884 N N . ALA A 1 110 ? -6.332 -0.131 -2.228 1.00 98.19 110 ALA A N 1
ATOM 885 C CA . ALA A 1 110 ? -7.380 -0.996 -1.684 1.00 98.19 110 ALA A CA 1
ATOM 886 C C . ALA A 1 110 ? -7.736 -0.668 -0.220 1.00 98.19 110 ALA A C 1
ATOM 888 O O . ALA A 1 110 ? -8.918 -0.643 0.126 1.00 98.19 110 ALA A O 1
ATOM 889 N N . SER A 1 111 ? -6.751 -0.359 0.632 1.00 98.00 111 SER A N 1
ATOM 890 C CA . SER A 1 111 ? -6.995 -0.003 2.036 1.00 98.00 111 SER A CA 1
ATOM 891 C C . SER A 1 111 ? -7.691 1.351 2.176 1.00 98.00 111 SER A C 1
ATOM 893 O O . SER A 1 111 ? -8.642 1.464 2.945 1.00 98.00 111 SER A O 1
ATOM 895 N N . TRP A 1 112 ? -7.292 2.358 1.395 1.00 98.50 112 TRP A N 1
ATOM 896 C CA . TRP A 1 112 ? -7.949 3.666 1.381 1.00 98.50 112 TRP A CA 1
ATOM 897 C C . TRP A 1 112 ? -9.396 3.561 0.889 1.00 98.50 112 TRP A C 1
ATOM 899 O O . TRP A 1 112 ? -10.300 4.105 1.517 1.00 98.50 112 TRP A O 1
ATOM 909 N N . ASN A 1 113 ? -9.641 2.797 -0.181 1.00 97.81 113 ASN A N 1
ATOM 910 C CA . ASN A 1 113 ? -10.994 2.528 -0.675 1.00 97.81 113 ASN A CA 1
ATOM 911 C C . ASN A 1 113 ? -11.866 1.846 0.384 1.00 97.81 113 ASN A C 1
ATOM 913 O O . ASN A 1 113 ? -13.024 2.219 0.566 1.00 97.81 113 ASN A O 1
ATOM 917 N N . ALA A 1 114 ? -11.318 0.868 1.103 1.00 96.75 114 ALA A N 1
ATOM 918 C CA . ALA A 1 114 ? -12.050 0.182 2.157 1.00 96.75 114 ALA A CA 1
ATOM 919 C C . ALA A 1 114 ? -12.337 1.091 3.370 1.00 96.75 114 ALA A C 1
ATOM 921 O O . ALA A 1 114 ? -13.402 0.956 3.961 1.00 96.75 114 ALA A O 1
ATOM 922 N N . ILE A 1 115 ? -11.487 2.078 3.692 1.00 97.69 115 ILE A N 1
ATOM 923 C CA . ILE A 1 115 ? -11.834 3.119 4.684 1.00 97.69 115 ILE A CA 1
ATOM 924 C C . ILE A 1 115 ? -13.068 3.900 4.228 1.00 97.69 115 ILE A C 1
ATOM 926 O O . ILE A 1 115 ? -14.033 4.018 4.976 1.00 97.69 115 ILE A O 1
ATOM 930 N N . VAL A 1 116 ? -13.060 4.404 2.992 1.00 97.56 116 VAL A N 1
ATOM 931 C CA . VAL A 1 116 ? -14.171 5.214 2.467 1.00 97.56 116 VAL A CA 1
ATOM 932 C C . VAL A 1 116 ? -15.474 4.413 2.410 1.00 97.56 116 VAL A C 1
ATOM 934 O O . VAL A 1 116 ? -16.538 4.950 2.706 1.00 97.56 116 VAL A O 1
ATOM 937 N N . ARG A 1 117 ? -15.395 3.127 2.050 1.00 96.50 117 ARG A N 1
ATOM 938 C CA . ARG A 1 117 ? -16.562 2.248 1.912 1.00 96.50 117 ARG A CA 1
ATOM 939 C C . ARG A 1 117 ? -17.096 1.746 3.254 1.00 96.50 117 ARG A C 1
ATOM 941 O O . ARG A 1 117 ? -18.296 1.819 3.493 1.00 96.50 117 ARG A O 1
ATOM 948 N N . ASP A 1 118 ? -16.219 1.215 4.102 1.00 95.38 118 ASP A N 1
ATOM 949 C CA . ASP A 1 118 ? -16.607 0.422 5.276 1.00 95.38 118 ASP A CA 1
ATOM 950 C C . ASP A 1 118 ? -16.516 1.223 6.585 1.00 95.38 118 ASP A C 1
ATOM 952 O O . ASP A 1 118 ? -17.095 0.837 7.601 1.00 95.38 118 ASP A O 1
ATOM 956 N N . HIS A 1 119 ? -15.812 2.358 6.569 1.00 92.31 119 HIS A N 1
ATOM 957 C CA . HIS A 1 119 ? -15.541 3.193 7.738 1.00 92.31 119 HIS A CA 1
ATOM 958 C C . HIS A 1 119 ? -15.926 4.661 7.504 1.00 92.31 119 HIS A C 1
ATOM 960 O O . HIS A 1 119 ? -15.268 5.558 8.014 1.00 92.31 119 HIS A O 1
ATOM 966 N N . ALA A 1 120 ? -17.028 4.916 6.788 1.00 89.19 120 ALA A N 1
ATOM 967 C CA . ALA A 1 120 ? -17.442 6.251 6.330 1.00 89.19 120 ALA A CA 1
ATOM 968 C C . ALA A 1 120 ? -17.607 7.326 7.433 1.00 89.19 120 ALA A C 1
ATOM 970 O O . ALA A 1 120 ? -17.556 8.517 7.140 1.00 89.19 120 ALA A O 1
ATOM 971 N N . ASN A 1 121 ? -17.773 6.920 8.696 1.00 92.19 121 ASN A N 1
ATOM 972 C CA . ASN A 1 121 ? -17.901 7.825 9.844 1.00 92.19 121 ASN A CA 1
ATOM 973 C C . ASN A 1 121 ? -16.579 8.048 10.603 1.00 92.19 121 ASN A C 1
ATOM 975 O O . ASN A 1 121 ? -16.576 8.704 11.644 1.00 92.19 121 ASN A O 1
ATOM 979 N N . SER A 1 122 ? -15.471 7.456 10.150 1.00 95.50 122 SER A N 1
ATOM 980 C CA . SER A 1 122 ? -14.173 7.594 10.808 1.00 95.50 122 SER A CA 1
ATOM 981 C C . SER A 1 122 ? -13.468 8.892 10.380 1.00 95.50 122 SER A C 1
ATOM 983 O O . SER A 1 122 ? -13.683 9.381 9.266 1.00 95.50 122 SER A O 1
ATOM 985 N N . PRO A 1 123 ? -12.606 9.472 11.235 1.00 96.62 123 PRO A N 1
ATOM 986 C CA . PRO A 1 123 ? -11.869 10.689 10.892 1.00 96.62 123 PRO A CA 1
ATOM 987 C C . PRO A 1 123 ? -10.884 10.495 9.723 1.00 96.62 123 PRO A C 1
ATOM 989 O O . PRO A 1 12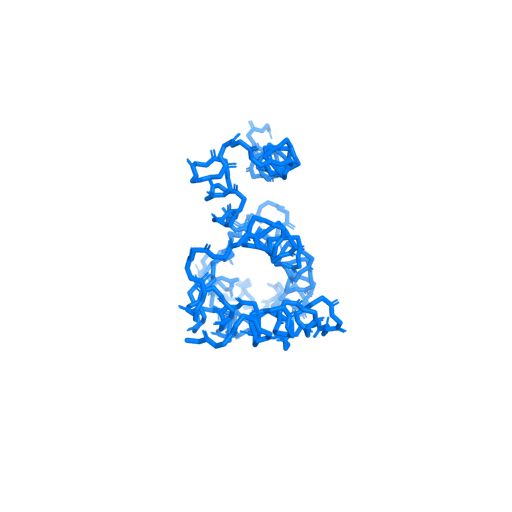3 ? -10.506 11.463 9.067 1.00 96.62 123 PRO A O 1
ATOM 992 N N . GLU A 1 124 ? -10.485 9.257 9.422 1.00 98.06 124 GLU A N 1
ATOM 993 C CA . GLU A 1 124 ? -9.538 8.917 8.353 1.00 98.06 124 GLU A CA 1
ATOM 994 C C . GLU A 1 124 ? -10.124 9.026 6.938 1.00 98.06 124 GLU A C 1
ATOM 996 O O . GLU A 1 124 ? -9.367 9.056 5.967 1.00 98.06 124 GLU A O 1
ATOM 1001 N N . VAL A 1 125 ? -11.452 9.098 6.792 1.00 98.00 125 VAL A N 1
ATOM 1002 C CA . VAL A 1 125 ? -12.131 9.082 5.483 1.00 98.00 125 VAL A CA 1
ATOM 1003 C C . VAL A 1 125 ? -11.687 10.233 4.588 1.00 98.00 125 VAL A C 1
ATOM 1005 O O . VAL A 1 125 ? -11.407 10.014 3.410 1.00 98.00 125 VAL A O 1
ATOM 1008 N N . ALA A 1 126 ? -11.579 11.443 5.140 1.00 97.88 126 ALA A N 1
ATOM 1009 C CA . ALA A 1 126 ? -11.176 12.620 4.374 1.00 97.88 126 ALA A CA 1
ATOM 1010 C C . ALA A 1 126 ? -9.764 12.457 3.781 1.00 97.88 126 ALA A C 1
ATOM 1012 O O . ALA A 1 126 ? -9.533 12.760 2.608 1.00 97.88 126 ALA A O 1
ATOM 1013 N N . GLU A 1 127 ? -8.821 11.917 4.560 1.00 98.44 127 GLU A N 1
ATOM 1014 C CA . GLU A 1 127 ? -7.456 11.695 4.075 1.00 98.44 127 GLU A CA 1
ATOM 1015 C C . GLU A 1 127 ? -7.400 10.519 3.091 1.00 98.44 127 GLU A C 1
ATOM 1017 O O . GLU A 1 127 ? -6.721 10.609 2.068 1.00 98.44 127 GLU A O 1
ATOM 1022 N N . ALA A 1 128 ? -8.169 9.450 3.325 1.00 98.25 128 ALA A N 1
ATOM 1023 C CA . ALA A 1 128 ? -8.273 8.330 2.391 1.00 98.25 128 ALA A CA 1
ATOM 1024 C C . ALA A 1 128 ? -8.809 8.776 1.016 1.00 98.25 128 ALA A C 1
ATOM 1026 O O . ALA A 1 128 ? -8.247 8.405 -0.015 1.00 98.25 128 ALA A O 1
ATOM 1027 N N . GLN A 1 129 ? -9.834 9.635 0.981 1.00 98.25 129 GLN A N 1
ATOM 1028 C CA . GLN A 1 129 ? -10.348 10.226 -0.262 1.00 98.25 129 GLN A CA 1
ATOM 1029 C C . GLN A 1 129 ? -9.281 11.053 -0.983 1.00 98.25 129 GLN A C 1
ATOM 1031 O O . GLN A 1 129 ? -9.097 10.913 -2.193 1.00 98.25 129 GLN A O 1
ATOM 1036 N N . LYS A 1 130 ? -8.527 11.870 -0.241 1.00 98.31 130 LYS A N 1
ATOM 1037 C CA . LYS A 1 130 ? -7.418 12.650 -0.797 1.00 98.31 130 LYS A CA 1
ATOM 1038 C C . LYS A 1 130 ? -6.341 11.751 -1.408 1.00 98.31 130 LYS A C 1
ATOM 1040 O O . LYS A 1 130 ? -5.870 12.028 -2.509 1.00 98.31 130 LYS A O 1
ATOM 1045 N N . ARG A 1 131 ? -5.964 10.661 -0.732 1.00 98.12 131 ARG A N 1
ATOM 1046 C CA . ARG A 1 131 ? -4.996 9.680 -1.252 1.00 98.12 131 ARG A CA 1
ATOM 1047 C C . ARG A 1 131 ? -5.483 9.019 -2.539 1.00 98.12 131 ARG A C 1
ATOM 1049 O O . ARG A 1 131 ? -4.715 8.931 -3.493 1.00 98.12 131 ARG A O 1
ATOM 1056 N N . LEU A 1 132 ? -6.754 8.625 -2.596 1.00 98.00 132 LEU A N 1
ATOM 1057 C CA . LEU A 1 132 ? -7.365 8.044 -3.795 1.00 98.00 132 LEU A CA 1
ATOM 1058 C C . LEU A 1 132 ? -7.406 9.030 -4.965 1.00 98.00 132 LEU A C 1
ATOM 1060 O O . LEU A 1 132 ? -7.120 8.643 -6.097 1.00 98.00 132 LEU A O 1
ATOM 1064 N N . GLN A 1 133 ? -7.708 10.301 -4.700 1.00 97.81 133 GLN A N 1
ATOM 1065 C CA . GLN A 1 133 ? -7.695 11.344 -5.723 1.00 97.81 133 GLN A CA 1
ATOM 1066 C C . GLN A 1 133 ? -6.280 11.562 -6.281 1.00 97.81 133 GLN A C 1
ATOM 1068 O O . GLN A 1 133 ? -6.092 11.557 -7.495 1.00 97.81 133 GLN A O 1
ATOM 1073 N N . ILE A 1 134 ? -5.270 11.647 -5.410 1.00 96.38 134 ILE A N 1
ATOM 1074 C CA . ILE A 1 134 ? -3.861 11.751 -5.821 1.00 96.38 134 ILE A CA 1
ATOM 1075 C C . ILE A 1 134 ? -3.432 10.520 -6.633 1.00 96.38 134 ILE A C 1
ATOM 1077 O O . ILE A 1 134 ? -2.746 10.655 -7.647 1.00 96.38 134 ILE A O 1
ATOM 1081 N N . LEU A 1 135 ? -3.826 9.313 -6.209 1.00 96.00 135 LEU A N 1
ATOM 1082 C CA . LEU A 1 135 ? -3.546 8.078 -6.944 1.00 96.00 135 LEU A CA 1
ATOM 1083 C C . LEU A 1 135 ? -4.164 8.127 -8.343 1.00 96.00 135 LEU A C 1
ATOM 1085 O O . LEU A 1 135 ? -3.481 7.845 -9.326 1.00 96.00 135 LEU A O 1
ATOM 1089 N N . LYS A 1 136 ? -5.433 8.530 -8.443 1.00 95.06 136 LYS A N 1
ATOM 1090 C CA . LYS A 1 136 ? -6.125 8.688 -9.722 1.00 95.06 136 LYS A CA 1
ATOM 1091 C C . LYS A 1 136 ? -5.383 9.665 -10.629 1.00 95.06 136 LYS A C 1
ATOM 1093 O O . LYS A 1 136 ? -5.080 9.314 -11.762 1.00 95.06 136 LYS A O 1
ATOM 1098 N N . GLU A 1 137 ? -5.008 10.836 -10.121 1.00 94.00 137 GLU A N 1
ATOM 1099 C CA . GLU A 1 137 ? -4.258 11.840 -10.882 1.00 94.00 137 GLU A CA 1
ATOM 1100 C C . GLU A 1 137 ? -2.922 11.298 -11.397 1.00 94.00 137 GLU A C 1
ATOM 1102 O O . GLU A 1 137 ? -2.611 11.481 -12.574 1.00 94.00 137 GLU A O 1
ATOM 1107 N N . ARG A 1 138 ? -2.162 10.579 -10.559 1.00 91.50 138 ARG A N 1
ATOM 1108 C CA . ARG A 1 138 ? -0.884 9.936 -10.929 1.00 91.50 138 ARG A CA 1
ATOM 1109 C C . ARG A 1 138 ? -1.043 8.858 -11.998 1.00 91.50 138 ARG A C 1
ATOM 1111 O O . ARG A 1 138 ? -0.124 8.639 -12.786 1.00 91.50 138 ARG A O 1
ATOM 1118 N N . MET A 1 139 ? -2.187 8.181 -12.022 1.00 91.31 139 MET A N 1
ATOM 1119 C CA . MET A 1 139 ? -2.500 7.171 -13.032 1.00 91.31 139 MET A CA 1
ATOM 1120 C C . MET A 1 139 ? -3.078 7.789 -14.318 1.00 91.31 139 MET A C 1
ATOM 1122 O O . MET A 1 139 ? -2.854 7.251 -15.399 1.00 91.31 139 MET A O 1
ATOM 1126 N N . GLU A 1 140 ? -3.784 8.924 -14.231 1.00 84.94 140 GLU A N 1
ATOM 1127 C CA . GLU A 1 140 ? -4.456 9.593 -15.357 1.00 84.94 140 GLU A CA 1
ATOM 1128 C C . GLU A 1 140 ? -3.613 10.639 -16.095 1.00 84.94 140 GLU A C 1
ATOM 1130 O O . GLU A 1 140 ? -3.932 10.936 -17.249 1.00 84.94 140 GLU A O 1
ATOM 1135 N N . THR A 1 141 ? -2.529 11.171 -15.508 1.00 62.75 141 THR A N 1
ATOM 1136 C CA . THR A 1 141 ? -1.669 12.222 -16.118 1.00 62.75 141 THR A CA 1
ATOM 1137 C C . THR A 1 141 ? -0.995 11.823 -17.445 1.00 62.75 141 THR A C 1
ATOM 1139 O O . THR A 1 141 ? -0.182 12.560 -17.988 1.00 62.75 141 THR A O 1
ATOM 1142 N N . VAL A 1 142 ? -1.364 10.672 -17.998 1.00 52.72 142 VAL A N 1
ATOM 1143 C CA . VAL A 1 142 ? -0.852 10.034 -19.210 1.00 52.72 142 VAL A CA 1
ATOM 1144 C C . VAL A 1 142 ? -1.768 10.235 -20.436 1.00 52.72 142 VAL A C 1
ATOM 1146 O O . VAL A 1 142 ? -1.424 9.801 -21.528 1.00 52.72 142 VAL A O 1
ATOM 1149 N N . LYS A 1 143 ? -2.928 10.898 -20.317 1.00 40.78 143 LYS A N 1
ATOM 1150 C CA . LYS A 1 143 ? -3.844 11.126 -21.462 1.00 40.78 143 LYS A CA 1
ATOM 1151 C C . LYS A 1 143 ? -3.616 12.420 -22.272 1.00 40.78 143 LYS A C 1
ATOM 1153 O O . LYS A 1 143 ? -4.528 12.820 -22.994 1.00 40.78 143 LYS A O 1
ATOM 1158 N N . LYS A 1 144 ? -2.462 13.085 -22.174 1.00 35.06 144 LYS A N 1
ATOM 1159 C CA . LYS A 1 144 ? -2.157 14.282 -22.983 1.00 35.06 144 LYS A CA 1
ATOM 1160 C C . LYS A 1 144 ? -0.991 14.058 -23.925 1.00 35.06 144 LYS A C 1
ATOM 1162 O O . LYS A 1 144 ? 0.019 13.493 -23.456 1.00 35.06 144 LYS A O 1
#

Foldseek 3Di:
DDPVVLVVLLVVLVVDDDPVNLVSLLVSCVVCVPDPCLLVSLLVNQVNQQVVQQVLLVVLPVVVDPVVVVVDPDDPVVSSVPDPVCVVVVVSVWDWDAQPVVSTTGGPLPSLVCCVVVVVVDPSVVVSVVVVVVVCCVNPVPPD

Secondary structure (DSSP, 8-state):
--HHHHHHHHHHHHH--HHHHHHHHHHHHHH-TT-TTHHHHHHHHHHHHHHHHHHHHHHHHHHS-HHHHHTS-S-HHHHHHT-GGGHHHHTTT--EEEETTTTEEEE--HHHHHHHHH-TTSTTHHHHHHHHHHHHHHHHTT--

Sequence (144 aa):
SRPNDEQRLASLVQAATGFEQIDLAVHFFDMFPRSKFRPALMLLFGDILEVTAVRLSREANSRLRQGEMAATAAPLHSYFLSYVGLDRYRKLGIKFLFNPSTRNYHYDGASWNAIVRDHANSPEVAEAQKRLQILKERMETVKK